Protein AF-0000000066300440 (afdb_homodimer)

Organism: Azorhizobium caulinodans (strain ATCC 43989 / DSM 5975 / JCM 20966 / LMG 6465 / NBRC 14845 / NCIMB 13405 / ORS 571) (NCBI:txid438753)

InterPro domains:
  IPR007774 Putative nitrogen fixation protein [PF05082] (2-64)
  IPR007774 Putative nitrogen fixation protein [PIRSF037676] (1-65)
  IPR029012 Helix hairpin bin domain superfamily [G3DSA:1.10.287.660] (1-67)

Secondary structure (DSSP, 8-state):
--HHHHHHHHHHHHHHHHHHHHHHHHHHHHHTTTTGGGHHHHHHHHHHHHHHHHHHHHHHHHHHHHHH-/--HHHHHHHHHHHHHHHHHHHHHHHHHHHHHTTTTGGGHHHHHHHHHHHHHHHHHHHHHHHHHHHHHH-

Foldseek 3Di:
DDPLVVLVVVLVVLVVQLVVLVVVQVVVVVPPPPPVVCNVVSVVSNVVSVVVSVVSVVVSVVVVVVVVD/DDPLVVLVVVLVVLVVQLVVLVVVQVVVVVPPPPPVVCNVVSVVSNVVSVVVSVVSVVVSVVVVVVVVD

Radius of gyration: 21.44 Å; Cα contacts (8 Å, |Δi|>4): 100; chains: 2; bounding box: 25×72×39 Å

pLDDT: mean 96.03, std 5.44, range [70.19, 98.88]

Solvent-accessible surface area (backbone atoms only — not comparable to full-atom values): 7242 Å² total; per-residue (Å²): 128,54,74,63,57,51,48,53,54,49,45,53,53,34,50,53,51,30,51,52,31,38,50,53,42,30,53,48,33,70,45,54,73,58,69,49,87,47,38,60,59,47,32,48,53,32,38,51,35,47,50,52,37,50,50,47,53,51,50,51,53,53,51,55,55,54,71,72,95,128,53,76,63,58,52,48,53,54,49,44,52,52,33,51,55,50,30,52,52,31,39,51,51,41,30,52,48,34,71,45,54,74,57,69,49,84,47,38,59,61,47,34,50,52,31,39,50,34,47,51,52,36,51,52,47,52,52,51,51,53,54,51,53,54,54,68,70,96

Nearest PDB structures (foldseek):
  2js5-assembly1_B  TM=9.464E-01  e=2.949E-04  Methylococcus capsulatus
  2js5-assembly1_A  TM=9.037E-01  e=2.121E-04  Methylococcus capsulatus
  3csx-assembly2_B  TM=9.768E-01  e=1.434E-03  unclassified
  2fic-assembly3_B  TM=9.271E-01  e=8.033E-01  Homo sapiens
  4bne-assembly1_B  TM=8.625E-01  e=1.553E+00  Gallus gallus

Sequence (138 aa):
MSDIETLKAEIKKLSAKSVNAKMNLHDLSEDLPTNWQSILEVAQETYNTFKTLEDARKKLKELEAGAAAMSDIETLKAEIKKLSAKSVNAKMNLHDLSEDLPTNWQSILEVAQETYNTFKTLEDARKKLKELEAGAAA

Structure (mmCIF, N/CA/C/O backbone):
data_AF-0000000066300440-model_v1
#
loop_
_entity.id
_entity.type
_entity.pdbx_description
1 polymer 'UPF0437 protein AZC_3451'
#
loop_
_atom_site.group_PDB
_atom_site.id
_atom_site.type_symbol
_atom_site.label_atom_id
_atom_site.label_alt_id
_atom_site.label_comp_id
_atom_site.label_asym_id
_atom_site.label_entity_id
_atom_site.label_seq_id
_atom_site.pdbx_PDB_ins_code
_atom_site.Cartn_x
_atom_site.Cartn_y
_atom_site.Cartn_z
_atom_site.occupancy
_atom_site.B_iso_or_equiv
_atom_site.auth_seq_id
_atom_site.auth_comp_id
_atom_site.auth_asym_id
_atom_site.auth_atom_id
_atom_site.pdbx_PDB_model_num
ATOM 1 N N . MET A 1 1 ? 14.766 -30.953 -17.516 1 70.75 1 MET A N 1
ATOM 2 C CA . MET A 1 1 ? 13.586 -30.375 -16.875 1 70.75 1 MET A CA 1
ATOM 3 C C . MET A 1 1 ? 12.602 -29.844 -17.906 1 70.75 1 MET A C 1
ATOM 5 O O . MET A 1 1 ? 12.992 -29.219 -18.875 1 70.75 1 MET A O 1
ATOM 9 N N . SER A 1 2 ? 11.367 -30.312 -17.906 1 87.56 2 SER A N 1
ATOM 10 C CA . SER A 1 2 ? 10.359 -29.859 -18.859 1 87.56 2 SER A CA 1
ATOM 11 C C . SER A 1 2 ? 10 -28.391 -18.609 1 87.56 2 SER A C 1
ATOM 13 O O . SER A 1 2 ? 10.367 -27.812 -17.594 1 87.56 2 SER A O 1
ATOM 15 N N . ASP A 1 3 ? 9.5 -27.719 -19.625 1 90.25 3 ASP A N 1
ATOM 16 C CA . ASP A 1 3 ? 9.039 -26.344 -19.5 1 90.25 3 ASP A CA 1
ATOM 17 C C . ASP A 1 3 ? 8.078 -26.203 -18.312 1 90.25 3 ASP A C 1
ATOM 19 O O . ASP A 1 3 ? 8.102 -25.203 -17.609 1 90.25 3 ASP A O 1
ATOM 23 N N . ILE A 1 4 ? 7.406 -27.234 -18.078 1 94.06 4 ILE A N 1
ATOM 24 C CA . ILE A 1 4 ? 6.414 -27.234 -17.016 1 94.06 4 ILE A CA 1
ATOM 25 C C . ILE A 1 4 ? 7.113 -27.281 -15.656 1 94.06 4 ILE A C 1
ATOM 27 O O . ILE A 1 4 ? 6.762 -26.531 -14.742 1 94.06 4 ILE A O 1
ATOM 31 N N . GLU A 1 5 ? 8.117 -28.172 -15.57 1 94.75 5 GLU A N 1
ATOM 32 C CA . GLU A 1 5 ? 8.859 -28.281 -14.32 1 94.75 5 GLU A CA 1
ATOM 33 C C . GLU A 1 5 ? 9.594 -26.984 -13.992 1 94.75 5 GLU A C 1
ATOM 35 O O . GLU A 1 5 ? 9.633 -26.562 -12.828 1 94.75 5 GLU A O 1
ATOM 40 N N . THR A 1 6 ? 10.109 -26.375 -15.031 1 95.88 6 THR A N 1
ATOM 41 C CA . THR A 1 6 ? 10.805 -25.109 -14.867 1 95.88 6 THR A CA 1
ATOM 42 C C . THR A 1 6 ? 9.836 -24.016 -14.406 1 95.88 6 THR A C 1
ATOM 44 O O . THR A 1 6 ? 10.156 -23.25 -13.5 1 95.88 6 THR A O 1
ATOM 47 N N . LEU A 1 7 ? 8.703 -23.969 -14.977 1 97.31 7 LEU A N 1
ATOM 48 C CA . LEU A 1 7 ? 7.707 -22.969 -14.648 1 97.31 7 LEU A CA 1
ATOM 49 C C . LEU A 1 7 ? 7.176 -23.172 -13.234 1 97.31 7 LEU A C 1
ATOM 51 O O . LEU A 1 7 ? 6.934 -22.203 -12.508 1 97.31 7 LEU A O 1
ATOM 55 N N . LYS A 1 8 ? 7.027 -24.375 -12.797 1 97.12 8 LYS A N 1
ATOM 56 C CA . LYS A 1 8 ? 6.574 -24.672 -11.445 1 97.12 8 LYS A CA 1
ATOM 57 C C . LYS A 1 8 ? 7.594 -24.203 -10.406 1 97.12 8 LYS A C 1
ATOM 59 O O . LYS A 1 8 ? 7.219 -23.672 -9.359 1 97.12 8 LYS A O 1
ATOM 64 N N . ALA A 1 9 ? 8.82 -24.391 -10.773 1 97.38 9 ALA A N 1
ATOM 65 C CA . ALA A 1 9 ? 9.883 -23.922 -9.891 1 97.38 9 ALA A CA 1
ATOM 66 C C . ALA A 1 9 ? 9.875 -22.391 -9.805 1 97.38 9 ALA A C 1
ATOM 68 O O . ALA A 1 9 ? 10.078 -21.828 -8.734 1 97.38 9 ALA A O 1
ATOM 69 N N . GLU A 1 10 ? 9.648 -21.75 -10.906 1 97.81 10 GLU A N 1
ATOM 70 C CA . GLU A 1 10 ? 9.57 -20.281 -10.945 1 97.81 10 GLU A CA 1
ATOM 71 C C . GLU A 1 10 ? 8.391 -19.781 -10.117 1 97.81 10 GLU A C 1
ATOM 73 O O . GLU A 1 10 ? 8.516 -18.781 -9.391 1 97.81 10 GLU A O 1
ATOM 78 N N . ILE A 1 11 ? 7.32 -20.422 -10.195 1 98.44 11 ILE A N 1
ATOM 79 C CA . ILE A 1 11 ? 6.117 -20.016 -9.477 1 98.44 11 ILE A CA 1
ATOM 80 C C . ILE A 1 11 ? 6.359 -20.125 -7.969 1 98.44 11 ILE A C 1
ATOM 82 O O . ILE A 1 11 ? 5.898 -19.281 -7.203 1 98.44 11 ILE A O 1
ATOM 86 N N . LYS A 1 12 ? 7.055 -21.141 -7.617 1 98.19 12 LYS A N 1
ATOM 87 C CA . LYS A 1 12 ? 7.391 -21.281 -6.203 1 98.19 12 LYS A CA 1
ATOM 88 C C . LYS A 1 12 ? 8.211 -20.094 -5.715 1 98.19 12 LYS A C 1
ATOM 90 O O . LYS A 1 12 ? 7.938 -19.547 -4.645 1 98.19 12 LYS A O 1
ATOM 95 N N . LYS A 1 13 ? 9.141 -19.734 -6.52 1 98.25 13 LYS A N 1
ATOM 96 C CA . LYS A 1 13 ? 9.984 -18.594 -6.184 1 98.25 13 LYS A CA 1
ATOM 97 C C . LYS A 1 13 ? 9.164 -17.297 -6.148 1 98.25 13 LYS A C 1
ATOM 99 O O . LYS A 1 13 ? 9.328 -16.484 -5.242 1 98.25 13 LYS A O 1
ATOM 104 N N . LEU A 1 14 ? 8.359 -17.125 -7.113 1 98.44 14 LEU A N 1
ATOM 105 C CA . LEU A 1 14 ? 7.52 -15.938 -7.203 1 98.44 14 LEU A CA 1
ATOM 106 C C . LEU A 1 14 ? 6.539 -15.875 -6.039 1 98.44 14 LEU A C 1
ATOM 108 O O . LEU A 1 14 ? 6.238 -14.789 -5.531 1 98.44 14 LEU A O 1
ATOM 112 N N . SER A 1 15 ? 6.043 -17.047 -5.629 1 98.12 15 SER A N 1
ATOM 113 C CA . SER A 1 15 ? 5.133 -17.094 -4.488 1 98.12 15 SER A CA 1
ATOM 114 C C . SER A 1 15 ? 5.816 -16.625 -3.213 1 98.12 15 SER A C 1
ATOM 116 O O . SER A 1 15 ? 5.25 -15.82 -2.461 1 98.12 15 SER A O 1
ATOM 118 N N . ALA A 1 16 ? 7.016 -17.062 -3.002 1 98.19 16 ALA A N 1
ATOM 119 C CA . ALA A 1 16 ? 7.773 -16.609 -1.84 1 98.19 16 ALA A CA 1
ATOM 120 C C . ALA A 1 16 ? 8.023 -15.109 -1.899 1 98.19 16 ALA A C 1
ATOM 122 O O . ALA A 1 16 ? 7.871 -14.406 -0.895 1 98.19 16 ALA A O 1
ATOM 123 N N . LYS A 1 17 ? 8.383 -14.633 -3.047 1 98.44 17 LYS A N 1
ATOM 124 C CA . LYS A 1 17 ? 8.625 -13.211 -3.242 1 98.44 17 LYS A CA 1
ATOM 125 C C . LYS A 1 17 ? 7.359 -12.398 -2.977 1 98.44 17 LYS A C 1
ATOM 127 O O . LYS A 1 17 ? 7.426 -11.305 -2.4 1 98.44 17 LYS A O 1
ATOM 132 N N . SER A 1 18 ? 6.277 -12.922 -3.377 1 98.44 18 SER A N 1
ATOM 133 C CA . SER A 1 18 ? 5.016 -12.211 -3.191 1 98.44 18 SER A CA 1
ATOM 134 C C . SER A 1 18 ? 4.652 -12.109 -1.715 1 98.44 18 SER A C 1
ATOM 136 O O . SER A 1 18 ? 4.133 -11.086 -1.27 1 98.44 18 SER A O 1
ATOM 138 N N . VAL A 1 19 ? 4.973 -13.125 -0.992 1 97.69 19 VAL A N 1
ATOM 139 C CA . VAL A 1 19 ? 4.719 -13.109 0.445 1 97.69 19 VAL A CA 1
ATOM 140 C C . VAL A 1 19 ? 5.57 -12.031 1.107 1 97.69 19 VAL A C 1
ATOM 142 O O . VAL A 1 19 ? 5.074 -11.258 1.935 1 97.69 19 VAL A O 1
ATOM 145 N N . ASN A 1 20 ? 6.785 -12 0.713 1 98.38 20 ASN A N 1
ATOM 146 C CA . ASN A 1 20 ? 7.668 -10.969 1.252 1 98.38 20 ASN A CA 1
ATOM 147 C C . ASN A 1 20 ? 7.18 -9.57 0.902 1 98.38 20 ASN A C 1
ATOM 149 O O . ASN A 1 20 ? 7.211 -8.672 1.742 1 98.38 20 ASN A O 1
ATOM 153 N N . ALA A 1 21 ? 6.773 -9.406 -0.335 1 98.38 21 ALA A N 1
ATOM 154 C CA . ALA A 1 21 ? 6.242 -8.117 -0.773 1 98.38 21 ALA A CA 1
ATOM 155 C C . ALA A 1 21 ? 5.004 -7.73 0.029 1 98.38 21 ALA A C 1
ATOM 157 O O . ALA A 1 21 ? 4.84 -6.566 0.407 1 98.38 21 ALA A O 1
ATOM 158 N N . LYS A 1 22 ? 4.207 -8.711 0.297 1 98.44 22 LYS A N 1
ATOM 159 C CA . LYS A 1 22 ? 3.027 -8.508 1.131 1 98.44 22 LYS A CA 1
ATOM 160 C C . LYS A 1 22 ? 3.416 -8.016 2.521 1 98.44 22 LYS A C 1
ATOM 162 O O . LYS A 1 22 ? 2.84 -7.051 3.027 1 98.44 22 LYS A O 1
ATOM 167 N N . MET A 1 23 ? 4.367 -8.664 3.094 1 98.19 23 MET A N 1
ATOM 168 C CA . MET A 1 23 ? 4.809 -8.305 4.438 1 98.19 23 MET A CA 1
ATOM 169 C C . MET A 1 23 ? 5.363 -6.887 4.465 1 98.19 23 MET A C 1
ATOM 171 O O . MET A 1 23 ? 5.121 -6.137 5.414 1 98.19 23 MET A O 1
ATOM 175 N N . ASN A 1 24 ? 6.086 -6.543 3.434 1 98.44 24 ASN A N 1
ATOM 176 C CA . ASN A 1 24 ? 6.652 -5.203 3.344 1 98.44 24 ASN A CA 1
ATOM 177 C C . ASN A 1 24 ? 5.562 -4.141 3.252 1 98.44 24 ASN A C 1
ATOM 179 O O . ASN A 1 24 ? 5.648 -3.096 3.902 1 98.44 24 ASN A O 1
ATOM 183 N N . LEU A 1 25 ? 4.617 -4.418 2.473 1 98.69 25 LEU A N 1
ATOM 184 C CA . LEU A 1 25 ? 3.516 -3.473 2.336 1 98.69 25 LEU A CA 1
ATOM 185 C C . LEU A 1 25 ? 2.723 -3.369 3.635 1 98.69 25 LEU A C 1
ATOM 187 O O . LEU A 1 25 ? 2.344 -2.271 4.051 1 98.69 25 LEU A O 1
ATOM 191 N N . HIS A 1 26 ? 2.49 -4.5 4.164 1 98.38 26 HIS A N 1
ATOM 192 C CA . HIS A 1 26 ? 1.803 -4.555 5.449 1 98.38 26 HIS A CA 1
ATOM 193 C C . HIS A 1 26 ? 2.551 -3.75 6.508 1 98.38 26 HIS A C 1
ATOM 195 O O . HIS A 1 26 ? 1.966 -2.887 7.168 1 98.38 26 HIS A O 1
ATOM 201 N N . ASP A 1 27 ? 3.816 -4.008 6.652 1 98.06 27 ASP A N 1
ATOM 202 C CA . ASP A 1 27 ? 4.641 -3.299 7.633 1 98.06 27 ASP A CA 1
ATOM 203 C C . ASP A 1 27 ? 4.617 -1.794 7.383 1 98.06 27 ASP A C 1
ATOM 205 O O . ASP A 1 27 ? 4.5 -1.004 8.32 1 98.06 27 ASP A O 1
ATOM 209 N N . LEU A 1 28 ? 4.809 -1.428 6.188 1 98.38 28 LEU A N 1
ATOM 210 C CA . LEU A 1 28 ? 4.785 -0.011 5.84 1 98.38 28 LEU A CA 1
ATOM 211 C C . LEU A 1 28 ? 3.461 0.626 6.25 1 98.38 28 LEU A C 1
ATOM 213 O O . LEU A 1 28 ? 3.445 1.714 6.832 1 98.38 28 LEU A O 1
ATOM 217 N N . SER A 1 29 ? 2.379 -0.059 5.957 1 98.12 29 SER A N 1
ATOM 218 C CA . SER A 1 29 ? 1.066 0.507 6.25 1 98.12 29 SER A CA 1
ATOM 219 C C . SER A 1 29 ? 0.877 0.719 7.746 1 98.12 29 SER A C 1
ATOM 221 O O . SER A 1 29 ? 0.204 1.663 8.164 1 98.12 29 SER A O 1
ATOM 223 N N . GLU A 1 30 ? 1.453 -0.112 8.617 1 96.81 30 GLU A N 1
ATOM 224 C CA . GLU A 1 30 ? 1.373 0.007 10.07 1 96.81 30 GLU A CA 1
ATOM 225 C C . GLU A 1 30 ? 2.191 1.193 10.57 1 96.81 30 GLU A C 1
ATOM 227 O O . GLU A 1 30 ? 1.857 1.796 11.594 1 96.81 30 GLU A O 1
ATOM 232 N N . ASP A 1 31 ? 3.176 1.519 9.82 1 96.44 31 ASP A N 1
ATOM 233 C CA . ASP A 1 31 ? 4.148 2.514 10.258 1 96.44 31 ASP A CA 1
ATOM 234 C C . ASP A 1 31 ? 3.732 3.918 9.828 1 96.44 31 ASP A C 1
ATOM 236 O O . ASP A 1 31 ? 4.32 4.91 10.266 1 96.44 31 ASP A O 1
ATOM 240 N N . LEU A 1 32 ? 2.768 3.992 9.023 1 97.31 32 LEU A N 1
ATOM 241 C CA . LEU A 1 32 ? 2.336 5.324 8.617 1 97.31 32 LEU A CA 1
ATOM 242 C C . LEU A 1 32 ? 1.907 6.152 9.82 1 97.31 32 LEU A C 1
ATOM 244 O O . LEU A 1 32 ? 1.346 5.617 10.781 1 97.31 32 LEU A O 1
ATOM 248 N N . PRO A 1 33 ? 2.434 7.449 9.672 1 97 33 PRO A N 1
ATOM 249 C CA . PRO A 1 33 ? 2.877 8.25 8.531 1 97 33 PRO A CA 1
ATOM 250 C C . PRO A 1 33 ? 4.379 8.148 8.289 1 97 33 PRO A C 1
ATOM 252 O O . PRO A 1 33 ? 4.891 8.703 7.309 1 97 33 PRO A O 1
ATOM 255 N N . THR A 1 34 ? 5.012 7.473 9.188 1 96.38 34 THR A N 1
ATOM 256 C CA . THR A 1 34 ? 6.441 7.297 8.953 1 96.38 34 THR A CA 1
ATOM 257 C C . THR A 1 34 ? 6.691 6.645 7.602 1 96.38 34 THR A C 1
ATOM 259 O O . THR A 1 34 ? 5.996 5.703 7.219 1 96.38 34 THR A O 1
ATOM 262 N N . ASN A 1 35 ? 7.598 7.234 6.738 1 96.38 35 ASN A N 1
ATOM 263 C CA . ASN A 1 35 ? 8.047 6.699 5.457 1 96.38 35 ASN A CA 1
ATOM 264 C C . ASN A 1 35 ? 6.938 6.734 4.41 1 96.38 35 ASN A C 1
ATOM 266 O O . ASN A 1 35 ? 6.883 5.879 3.527 1 96.38 35 ASN A O 1
ATOM 270 N N . TRP A 1 36 ? 6.047 7.668 4.52 1 98.06 36 TRP A N 1
ATOM 271 C CA . TRP A 1 36 ? 4.945 7.75 3.564 1 98.06 36 TRP A CA 1
ATOM 272 C C . TRP A 1 36 ? 5.469 7.941 2.145 1 98.06 36 TRP A C 1
ATOM 274 O O . TRP A 1 36 ? 4.824 7.523 1.179 1 98.06 36 TRP A O 1
ATOM 284 N N . GLN A 1 37 ? 6.582 8.469 1.99 1 98.25 37 GLN A N 1
ATOM 285 C CA . GLN A 1 37 ? 7.156 8.75 0.678 1 98.25 37 GLN A CA 1
ATOM 286 C C . GLN A 1 37 ? 7.527 7.457 -0.045 1 98.25 37 GLN A C 1
ATOM 288 O O . GLN A 1 37 ? 7.719 7.453 -1.263 1 98.25 37 GLN A O 1
ATOM 293 N N . SER A 1 38 ? 7.605 6.367 0.733 1 98.44 38 SER A N 1
ATOM 294 C CA . SER A 1 38 ? 8.008 5.09 0.154 1 98.44 38 SER A CA 1
ATOM 295 C C . SER A 1 38 ? 6.793 4.289 -0.314 1 98.44 38 SER A C 1
ATOM 297 O O . SER A 1 38 ? 6.941 3.205 -0.884 1 98.44 38 SER A O 1
ATOM 299 N N . ILE A 1 39 ? 5.602 4.805 -0.125 1 98.81 39 ILE A N 1
ATOM 300 C CA . ILE A 1 39 ? 4.367 4.07 -0.371 1 98.81 39 ILE A CA 1
ATOM 301 C C . ILE A 1 39 ? 4.34 3.572 -1.814 1 98.81 39 ILE A C 1
ATOM 303 O O . ILE A 1 39 ? 4.145 2.381 -2.062 1 98.81 39 ILE A O 1
ATOM 307 N N . LEU A 1 40 ? 4.621 4.461 -2.756 1 98.75 40 LEU A N 1
ATOM 308 C CA . LEU A 1 40 ? 4.457 4.113 -4.164 1 98.75 40 LEU A CA 1
ATOM 309 C C . LEU A 1 40 ? 5.504 3.09 -4.594 1 98.75 40 LEU A C 1
ATOM 311 O O . LEU A 1 40 ? 5.199 2.172 -5.359 1 98.75 40 LEU A O 1
ATOM 315 N N . GLU A 1 41 ? 6.637 3.215 -4.062 1 98.75 41 GLU A N 1
ATOM 316 C CA . GLU A 1 41 ? 7.703 2.275 -4.398 1 98.75 41 GLU A CA 1
ATOM 317 C C . GLU A 1 41 ? 7.379 0.871 -3.896 1 98.75 41 GLU A C 1
ATOM 319 O O . GLU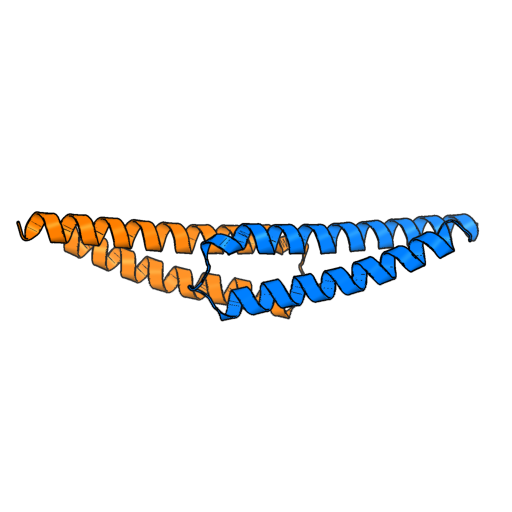 A 1 41 ? 7.434 -0.094 -4.664 1 98.75 41 GLU A O 1
ATOM 324 N N . VAL A 1 42 ? 6.973 0.748 -2.625 1 98.75 42 VAL A N 1
ATOM 325 C CA . VAL A 1 42 ? 6.672 -0.545 -2.018 1 98.75 42 VAL A CA 1
ATOM 326 C C . VAL A 1 42 ? 5.43 -1.146 -2.67 1 98.75 42 VAL A C 1
ATOM 328 O O . VAL A 1 42 ? 5.387 -2.346 -2.949 1 98.75 42 VAL A O 1
ATOM 331 N N . ALA A 1 43 ? 4.488 -0.322 -2.967 1 98.88 43 ALA A N 1
ATOM 332 C CA . ALA A 1 43 ? 3.25 -0.775 -3.596 1 98.88 43 ALA A CA 1
ATOM 333 C C . ALA A 1 43 ? 3.508 -1.277 -5.012 1 98.88 43 ALA A C 1
ATOM 335 O O . ALA A 1 43 ? 2.961 -2.305 -5.422 1 98.88 43 ALA A O 1
ATOM 336 N N . GLN A 1 44 ? 4.281 -0.556 -5.762 1 98.75 44 GLN A N 1
ATOM 337 C CA . GLN A 1 44 ? 4.602 -0.972 -7.121 1 98.75 44 GLN A CA 1
ATOM 338 C C . GLN A 1 44 ? 5.316 -2.32 -7.129 1 98.75 44 GLN A C 1
ATOM 340 O O . GLN A 1 44 ? 5.012 -3.186 -7.953 1 98.75 44 GLN A O 1
ATOM 345 N N . GLU A 1 45 ? 6.293 -2.436 -6.223 1 98.69 45 GLU A N 1
ATOM 346 C CA . GLU A 1 45 ? 6.98 -3.719 -6.109 1 98.69 45 GLU A CA 1
ATOM 347 C C . GLU A 1 45 ? 6.004 -4.844 -5.781 1 98.69 45 GLU A C 1
ATOM 349 O O . GLU A 1 45 ? 6.062 -5.918 -6.383 1 98.69 45 GLU A O 1
ATOM 354 N N . THR A 1 46 ? 5.098 -4.578 -4.875 1 98.88 46 THR A N 1
ATOM 355 C CA . THR A 1 46 ? 4.109 -5.574 -4.473 1 98.88 46 THR A CA 1
ATOM 356 C C . THR A 1 46 ? 3.186 -5.922 -5.637 1 98.88 46 THR A C 1
ATOM 358 O O . THR A 1 46 ? 2.979 -7.098 -5.945 1 98.88 46 THR A O 1
ATOM 361 N N . TYR A 1 47 ? 2.74 -4.938 -6.34 1 98.88 47 TYR A N 1
ATOM 362 C CA . TYR A 1 47 ? 1.88 -5.137 -7.5 1 98.88 47 TYR A CA 1
ATOM 363 C C . TYR A 1 47 ? 2.576 -5.988 -8.555 1 98.88 47 TYR A C 1
ATOM 365 O O . TYR A 1 47 ? 2.012 -6.973 -9.039 1 98.88 47 TYR A O 1
ATOM 373 N N . ASN A 1 48 ? 3.781 -5.613 -8.875 1 98.75 48 ASN A N 1
ATOM 374 C CA . ASN A 1 48 ? 4.535 -6.328 -9.898 1 98.75 48 ASN A CA 1
ATOM 375 C C . ASN A 1 48 ? 4.719 -7.801 -9.539 1 98.75 48 ASN A C 1
ATOM 377 O O . ASN A 1 48 ? 4.617 -8.672 -10.398 1 98.75 48 ASN A O 1
ATOM 381 N N . THR A 1 49 ? 5 -7.992 -8.25 1 98.44 49 THR A N 1
ATOM 382 C CA . THR A 1 49 ? 5.258 -9.359 -7.801 1 98.44 49 THR A CA 1
ATOM 383 C C . THR A 1 49 ? 3.998 -10.211 -7.926 1 98.44 49 THR A C 1
ATOM 385 O O . THR A 1 49 ? 4.055 -11.336 -8.43 1 98.44 49 THR A O 1
ATOM 388 N N . PHE A 1 50 ? 2.893 -9.672 -7.594 1 98.75 50 PHE A N 1
ATOM 389 C CA . PHE A 1 50 ? 1.647 -10.422 -7.68 1 98.75 50 PHE A CA 1
ATOM 390 C C . PHE A 1 50 ? 1.217 -10.594 -9.133 1 98.75 50 PHE A C 1
ATOM 392 O O . PHE A 1 50 ? 0.712 -11.648 -9.516 1 98.75 50 PHE A O 1
ATOM 399 N N . LYS A 1 51 ? 1.447 -9.586 -9.938 1 98.69 51 LYS A N 1
ATOM 400 C CA . LYS A 1 51 ? 1.115 -9.688 -11.352 1 98.69 51 LYS A CA 1
ATOM 401 C C . LYS A 1 51 ? 1.947 -10.766 -12.039 1 98.69 51 LYS A C 1
ATOM 403 O O . LYS A 1 51 ? 1.414 -11.594 -12.781 1 98.69 51 LYS A O 1
ATOM 408 N N . THR A 1 52 ? 3.215 -10.734 -11.773 1 98.62 52 THR A N 1
ATOM 409 C CA . THR A 1 52 ? 4.105 -11.719 -12.375 1 98.62 52 THR A CA 1
ATOM 410 C C . THR A 1 52 ? 3.727 -13.133 -11.93 1 98.62 52 THR A C 1
ATOM 412 O O . THR A 1 52 ? 3.738 -14.062 -12.742 1 98.62 52 THR A O 1
ATOM 415 N N . LEU A 1 53 ? 3.396 -13.273 -10.609 1 98.5 53 LEU A N 1
ATOM 416 C CA . LEU A 1 53 ? 2.963 -14.57 -10.086 1 98.5 53 LEU A CA 1
ATOM 417 C C . LEU A 1 53 ? 1.693 -15.039 -10.781 1 98.5 53 LEU A C 1
ATOM 419 O O . LEU A 1 53 ? 1.615 -16.188 -11.227 1 98.5 53 LEU A O 1
ATOM 423 N N . GLU A 1 54 ? 0.751 -14.18 -10.898 1 97.81 54 GLU A N 1
ATOM 424 C CA . GLU A 1 54 ? -0.508 -14.531 -11.555 1 97.81 54 GLU A CA 1
ATOM 425 C C . GLU A 1 54 ? -0.288 -14.906 -13.016 1 97.81 54 GLU A C 1
ATOM 427 O O . GLU A 1 54 ? -0.869 -15.875 -13.508 1 97.81 54 GLU A O 1
ATOM 432 N N . ASP A 1 55 ? 0.539 -14.133 -13.711 1 98.31 55 ASP A N 1
ATOM 433 C CA . ASP A 1 55 ? 0.847 -14.414 -15.109 1 98.31 55 ASP A CA 1
ATOM 434 C C . ASP A 1 55 ? 1.497 -15.781 -15.258 1 98.31 55 ASP A C 1
ATOM 436 O O . ASP A 1 55 ? 1.184 -16.531 -16.203 1 98.31 55 ASP A O 1
ATOM 440 N N . ALA A 1 56 ? 2.375 -16.062 -14.359 1 98.31 56 ALA A N 1
ATOM 441 C CA . ALA A 1 56 ? 3.053 -17.344 -14.398 1 98.31 56 ALA A CA 1
ATOM 442 C C . ALA A 1 56 ? 2.072 -18.484 -14.148 1 98.31 56 ALA A C 1
ATOM 444 O O . ALA A 1 56 ? 2.148 -19.531 -14.797 1 98.31 56 ALA A O 1
ATOM 445 N N . ARG A 1 57 ? 1.157 -18.297 -13.227 1 98 57 ARG A N 1
ATOM 446 C CA . ARG A 1 57 ? 0.149 -19.312 -12.93 1 98 57 ARG A CA 1
ATOM 447 C C . ARG A 1 57 ? -0.756 -19.547 -14.141 1 98 57 ARG A C 1
ATOM 449 O O . ARG A 1 57 ? -1.109 -20.703 -14.438 1 98 57 ARG A O 1
ATOM 456 N N . LYS A 1 58 ? -1.101 -18.5 -14.82 1 97.62 58 LYS A N 1
ATOM 457 C CA . LYS A 1 58 ? -1.914 -18.625 -16.031 1 97.62 58 LYS A CA 1
ATOM 458 C C . LYS A 1 58 ? -1.17 -19.391 -17.109 1 97.62 58 LYS A C 1
ATOM 460 O O . LYS A 1 58 ? -1.748 -20.25 -17.781 1 97.62 58 LYS A O 1
ATOM 465 N N . LYS A 1 59 ? 0.045 -19.031 -17.25 1 97.56 59 LYS A N 1
ATOM 466 C CA . LYS A 1 59 ? 0.872 -19.703 -18.25 1 97.56 59 LYS A CA 1
ATOM 467 C C . LYS A 1 59 ? 0.987 -21.203 -17.953 1 97.56 59 LYS A C 1
ATOM 469 O O . LYS A 1 59 ? 0.917 -22.031 -18.859 1 97.56 59 LYS A O 1
ATOM 474 N N . LEU A 1 60 ? 1.211 -21.609 -16.703 1 97.19 60 LEU A N 1
ATOM 475 C CA . LEU A 1 60 ? 1.307 -23 -16.297 1 97.19 60 LEU A CA 1
ATOM 476 C C . LEU A 1 60 ? 0.022 -23.766 -16.625 1 97.19 60 LEU A C 1
ATOM 478 O O . LEU A 1 60 ? 0.069 -24.875 -17.156 1 97.19 60 LEU A O 1
ATOM 482 N N . LYS A 1 61 ? -1.09 -23.094 -16.328 1 96.38 61 LYS A N 1
ATOM 483 C CA . LYS A 1 61 ? -2.381 -23.703 -16.625 1 96.38 61 LYS A CA 1
ATOM 484 C C . LYS A 1 61 ? -2.533 -23.969 -18.125 1 96.38 61 LYS A C 1
ATOM 486 O O . LYS A 1 61 ? -3.027 -25.016 -18.531 1 96.38 61 LYS A O 1
ATOM 491 N N . GLU A 1 62 ? -2.08 -23.047 -18.906 1 95.5 62 GLU A N 1
ATOM 492 C CA . GLU A 1 62 ? -2.156 -23.172 -20.359 1 95.5 62 GLU A CA 1
ATOM 493 C C . GLU A 1 62 ? -1.261 -24.297 -20.875 1 95.5 62 GLU A C 1
ATOM 495 O O . GLU A 1 62 ? -1.655 -25.062 -21.75 1 95.5 62 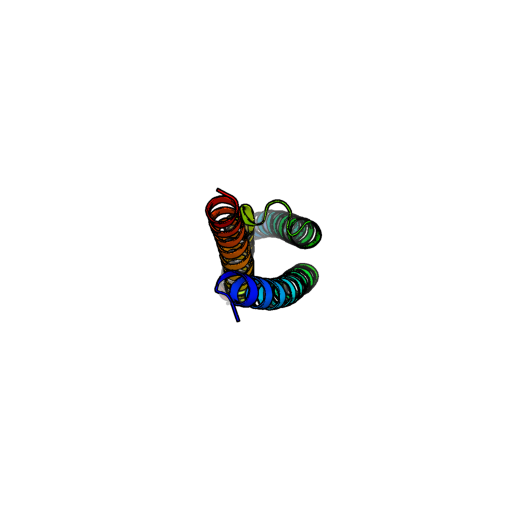GLU A O 1
ATOM 500 N N . LEU A 1 63 ? -0.07 -24.438 -20.344 1 93.62 63 LEU A N 1
ATOM 501 C CA . LEU A 1 63 ? 0.874 -25.484 -20.75 1 93.62 63 LEU A CA 1
ATOM 502 C C . LEU A 1 63 ? 0.369 -26.859 -20.359 1 93.62 63 LEU A C 1
ATOM 504 O O . LEU A 1 63 ? 0.496 -27.812 -21.125 1 93.62 63 LEU A O 1
ATOM 508 N N . GLU A 1 64 ? -0.195 -26.984 -19.172 1 94.06 64 GLU A N 1
ATOM 509 C CA . GLU A 1 64 ? -0.699 -28.266 -18.688 1 94.06 64 GLU A CA 1
ATOM 510 C C . GLU A 1 64 ? -1.926 -28.719 -19.469 1 94.06 64 GLU A C 1
ATOM 512 O O . GLU A 1 64 ? -2.121 -29.906 -19.703 1 94.06 64 GLU A O 1
ATOM 517 N N . ALA A 1 65 ? -2.668 -27.734 -19.875 1 92.31 65 ALA A N 1
ATOM 518 C CA . ALA A 1 65 ? -3.842 -28.031 -20.688 1 92.31 65 ALA A CA 1
ATOM 519 C C . ALA A 1 65 ? -3.436 -28.516 -22.078 1 92.31 65 ALA A C 1
ATOM 521 O O . ALA A 1 65 ? -4.074 -29.406 -22.656 1 92.31 65 ALA A O 1
ATOM 522 N N . GLY A 1 66 ? -2.418 -27.906 -22.547 1 87.06 66 GLY A N 1
ATOM 523 C CA . GLY A 1 66 ? -1.934 -28.328 -23.859 1 87.06 66 GLY A CA 1
ATOM 524 C C . GLY A 1 66 ? -1.226 -29.672 -23.828 1 87.06 66 GLY A C 1
ATOM 525 O O . GLY A 1 66 ? -1.333 -30.453 -24.766 1 87.06 66 GLY A O 1
ATOM 526 N N . ALA A 1 67 ? -0.505 -30.047 -22.766 1 81.12 67 ALA A N 1
ATOM 527 C CA . ALA A 1 67 ? 0.221 -31.297 -22.641 1 81.12 67 ALA A CA 1
ATOM 528 C C . ALA A 1 67 ? -0.74 -32.469 -22.422 1 81.12 67 ALA A C 1
ATOM 530 O O . ALA A 1 67 ? -0.399 -33.625 -22.703 1 81.12 67 ALA A O 1
ATOM 531 N N . ALA A 1 68 ? -1.874 -32.125 -21.922 1 80.94 68 ALA A N 1
ATOM 532 C CA . ALA A 1 68 ? -2.863 -33.188 -21.672 1 80.94 68 ALA A CA 1
ATOM 533 C C . ALA A 1 68 ? -3.703 -33.438 -22.922 1 80.94 68 ALA A C 1
ATOM 535 O O . ALA A 1 68 ? -4.383 -34.469 -23 1 80.94 68 ALA A O 1
ATOM 536 N N . ALA A 1 69 ? -3.648 -32.562 -23.812 1 74.62 69 ALA A N 1
ATOM 537 C CA . ALA A 1 69 ? -4.406 -32.75 -25.047 1 74.62 69 ALA A CA 1
ATOM 538 C C . ALA A 1 69 ? -3.584 -33.531 -26.062 1 74.62 69 ALA A C 1
ATOM 540 O O . ALA A 1 69 ? -2.352 -33.5 -26.047 1 74.62 69 ALA A O 1
ATOM 541 N N . MET B 1 1 ? -12.547 34.594 8.914 1 70.19 1 MET B N 1
ATOM 542 C CA . MET B 1 1 ? -11.555 33.594 9.227 1 70.19 1 MET B CA 1
ATOM 543 C C . MET B 1 1 ? -10.227 33.875 8.531 1 70.19 1 MET B C 1
ATOM 545 O O . MET B 1 1 ? -10.211 34.281 7.371 1 70.19 1 MET B O 1
ATOM 549 N N . SER B 1 2 ? -9.117 34 9.242 1 87.75 2 SER B N 1
ATOM 550 C CA . SER B 1 2 ? -7.812 34.281 8.648 1 87.75 2 SER B CA 1
ATOM 551 C C . SER B 1 2 ? -7.332 33.125 7.781 1 87.75 2 SER B C 1
ATOM 553 O O . SER B 1 2 ? -7.906 32.031 7.812 1 87.75 2 SER B O 1
ATOM 555 N N . ASP B 1 3 ? -6.473 33.406 6.848 1 90.19 3 ASP B N 1
ATOM 556 C CA . ASP B 1 3 ? -5.879 32.344 6.012 1 90.19 3 ASP B CA 1
ATOM 557 C C . ASP B 1 3 ? -5.312 31.219 6.867 1 90.19 3 ASP B C 1
ATOM 559 O O . ASP B 1 3 ? -5.41 30.047 6.496 1 90.19 3 ASP B O 1
ATOM 563 N N . ILE B 1 4 ? -4.887 31.594 7.988 1 94.06 4 ILE B N 1
ATOM 564 C CA . ILE B 1 4 ? -4.277 30.641 8.906 1 94.06 4 ILE B CA 1
ATOM 565 C C . ILE B 1 4 ? -5.355 29.734 9.5 1 94.06 4 ILE B C 1
ATOM 567 O O . ILE B 1 4 ? -5.195 28.516 9.562 1 94.06 4 ILE B O 1
ATOM 571 N N . GLU B 1 5 ? -6.457 30.375 9.922 1 94.69 5 GLU B N 1
ATOM 572 C CA . GLU B 1 5 ? -7.555 29.609 10.508 1 94.69 5 GLU B CA 1
ATOM 573 C C . GLU B 1 5 ? -8.164 28.656 9.484 1 94.69 5 GLU B C 1
ATOM 575 O O . GLU B 1 5 ? -8.5 27.516 9.82 1 94.69 5 GLU B O 1
ATOM 580 N N . THR B 1 6 ? -8.25 29.141 8.273 1 95.88 6 THR B N 1
ATOM 581 C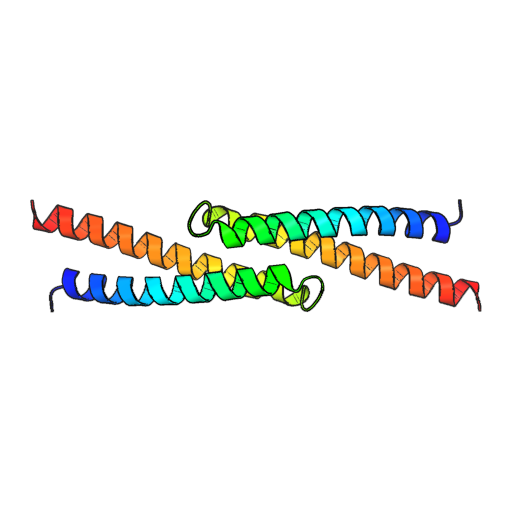 CA . THR B 1 6 ? -8.773 28.328 7.191 1 95.88 6 THR B CA 1
ATOM 582 C C . THR B 1 6 ? -7.852 27.141 6.918 1 95.88 6 THR B C 1
ATOM 584 O O . THR B 1 6 ? -8.312 26.016 6.746 1 95.88 6 THR B O 1
ATOM 587 N N . LEU B 1 7 ? -6.602 27.375 6.887 1 97.25 7 LEU B N 1
ATOM 588 C CA . LEU B 1 7 ? -5.617 26.344 6.605 1 97.25 7 LEU B CA 1
ATOM 589 C C . LEU B 1 7 ? -5.578 25.312 7.734 1 97.25 7 LEU B C 1
ATOM 591 O O . LEU B 1 7 ? -5.434 24.109 7.484 1 97.25 7 LEU B O 1
ATOM 595 N N . LYS B 1 8 ? -5.746 25.719 8.961 1 97.12 8 LYS B N 1
ATOM 596 C CA . LYS B 1 8 ? -5.773 24.812 10.094 1 97.12 8 LYS B CA 1
ATOM 597 C C . LYS B 1 8 ? -6.98 23.875 10.023 1 97.12 8 LYS B C 1
ATOM 599 O O . LYS B 1 8 ? -6.871 22.688 10.336 1 97.12 8 LYS B O 1
ATOM 604 N N . ALA B 1 9 ? -8.055 24.453 9.586 1 97.38 9 ALA B N 1
ATOM 605 C CA . ALA B 1 9 ? -9.25 23.641 9.406 1 97.38 9 ALA B CA 1
ATOM 606 C C . ALA B 1 9 ? -9.055 22.609 8.297 1 97.38 9 ALA B C 1
ATOM 608 O O . ALA B 1 9 ? -9.492 21.469 8.422 1 97.38 9 ALA B O 1
ATOM 609 N N . GLU B 1 10 ? -8.414 23.016 7.23 1 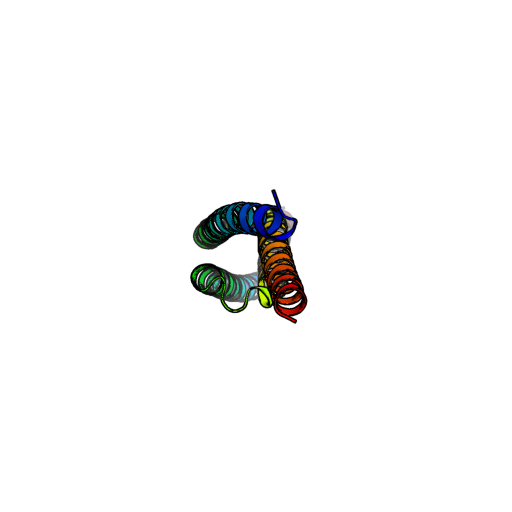97.81 10 GLU B N 1
ATOM 610 C CA . GLU B 1 10 ? -8.117 22.109 6.121 1 97.81 10 GLU B CA 1
ATOM 611 C C . GLU B 1 10 ? -7.188 20.984 6.562 1 97.81 10 GLU B C 1
ATOM 613 O O . GLU B 1 10 ? -7.387 19.828 6.18 1 97.81 10 GLU B O 1
ATOM 618 N N . ILE B 1 11 ? -6.246 21.281 7.332 1 98.44 11 ILE B N 1
ATOM 619 C CA . ILE B 1 11 ? -5.27 20.312 7.805 1 98.44 11 ILE B CA 1
ATOM 620 C C . ILE B 1 11 ? -5.969 19.266 8.672 1 98.44 11 ILE B C 1
ATOM 622 O O . ILE B 1 11 ? -5.648 18.078 8.602 1 98.44 11 ILE B O 1
ATOM 626 N N . LYS B 1 12 ? -6.887 19.75 9.438 1 98.19 12 LYS B N 1
ATOM 627 C CA . LYS B 1 12 ? -7.652 18.812 10.258 1 98.19 12 LYS B CA 1
ATOM 628 C C . LYS B 1 12 ? -8.398 17.797 9.383 1 98.19 12 LYS B C 1
ATOM 630 O O . LYS B 1 12 ? -8.383 16.609 9.656 1 98.19 12 LYS B O 1
ATOM 635 N N . LYS B 1 13 ? -8.984 18.328 8.367 1 98.25 13 LYS B N 1
ATOM 636 C CA . LYS B 1 13 ? -9.703 17.469 7.438 1 98.25 13 LYS B CA 1
ATOM 637 C C . LYS B 1 13 ? -8.758 16.5 6.727 1 98.25 13 LYS B C 1
ATOM 639 O O . LYS B 1 13 ? -9.07 15.32 6.562 1 98.25 13 LYS B O 1
ATOM 644 N N . LEU B 1 14 ? -7.688 17.016 6.281 1 98.44 14 LEU B N 1
ATOM 645 C CA . LEU B 1 14 ? -6.695 16.219 5.574 1 98.44 14 LEU B CA 1
ATOM 646 C C . LEU B 1 14 ? -6.117 15.141 6.492 1 98.44 14 LEU B C 1
ATOM 648 O O . LEU B 1 14 ? -5.836 14.023 6.043 1 98.44 14 LEU B O 1
ATOM 652 N N . SER B 1 15 ? -5.938 15.492 7.77 1 98.06 15 SER B N 1
ATOM 653 C CA . SER B 1 15 ? -5.438 14.523 8.734 1 98.06 15 SER B CA 1
ATOM 654 C C . SER B 1 15 ?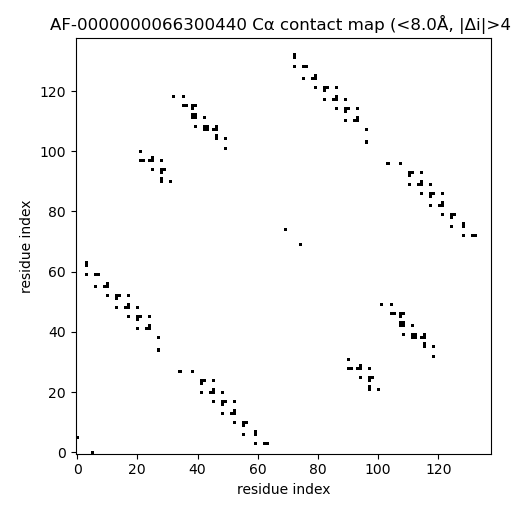 -6.398 13.352 8.898 1 98.06 15 SER B C 1
ATOM 656 O O . SER B 1 15 ? -5.977 12.195 8.898 1 98.06 15 SER B O 1
ATOM 658 N N . ALA B 1 16 ? -7.66 13.648 8.992 1 98.19 16 ALA B N 1
ATOM 659 C CA . ALA B 1 16 ? -8.664 12.594 9.086 1 98.19 16 ALA B CA 1
ATOM 660 C C . ALA B 1 16 ? -8.664 11.727 7.832 1 98.19 16 ALA B C 1
ATOM 662 O O . ALA B 1 16 ? -8.719 10.492 7.922 1 98.19 16 ALA B O 1
ATOM 663 N N . LYS B 1 17 ? -8.586 12.344 6.699 1 98.44 17 LYS B N 1
ATOM 664 C CA . LYS B 1 17 ? -8.547 11.633 5.43 1 98.44 17 LYS B CA 1
ATOM 665 C C . LYS B 1 17 ? -7.32 10.727 5.344 1 98.44 17 LYS B C 1
ATOM 667 O O . LYS B 1 17 ? -7.402 9.609 4.824 1 98.44 17 LYS B O 1
ATOM 672 N N . SER B 1 18 ? -6.254 11.203 5.848 1 98.44 18 SER B N 1
ATOM 673 C CA . SER B 1 18 ? -5.02 10.422 5.797 1 98.44 18 SER B CA 1
ATOM 674 C C . SER B 1 18 ? -5.113 9.18 6.672 1 98.44 18 SER B C 1
ATOM 676 O O . SER B 1 18 ? -4.609 8.117 6.309 1 98.44 18 SER B O 1
ATOM 678 N N . VAL B 1 19 ? -5.781 9.328 7.773 1 97.69 19 VAL B N 1
ATOM 679 C CA . VAL B 1 19 ? -5.977 8.18 8.656 1 97.69 19 VAL B CA 1
ATOM 680 C C . VAL B 1 19 ? -6.828 7.125 7.961 1 97.69 19 VAL B C 1
ATOM 682 O O . VAL B 1 19 ? -6.504 5.934 7.996 1 97.69 19 VAL B O 1
ATOM 685 N N . ASN B 1 20 ? -7.844 7.582 7.34 1 98.31 20 ASN B N 1
ATOM 686 C CA . ASN B 1 20 ? -8.695 6.656 6.598 1 98.31 20 ASN B CA 1
ATOM 687 C C . ASN B 1 20 ? -7.918 5.961 5.48 1 98.31 20 ASN B C 1
ATOM 689 O O . ASN B 1 20 ? -8.07 4.758 5.266 1 98.31 20 ASN B O 1
ATOM 693 N N . ALA B 1 21 ? -7.148 6.738 4.766 1 98.44 21 ALA B N 1
ATOM 694 C CA . ALA B 1 21 ? -6.328 6.18 3.695 1 98.44 21 ALA B CA 1
ATOM 695 C C . ALA B 1 21 ? -5.348 5.145 4.238 1 98.44 21 ALA B C 1
ATOM 697 O O . ALA B 1 21 ? -5.137 4.098 3.621 1 98.44 21 ALA B O 1
ATOM 698 N N . LYS B 1 22 ? -4.809 5.445 5.379 1 98.44 22 LYS B N 1
ATOM 699 C CA . LYS B 1 22 ? -3.92 4.512 6.059 1 98.44 22 LYS B CA 1
ATOM 700 C C . LYS B 1 22 ? -4.637 3.197 6.367 1 98.44 22 LYS B C 1
ATOM 702 O O . LYS B 1 22 ? -4.105 2.117 6.098 1 98.44 22 LYS B O 1
ATOM 707 N N . MET B 1 23 ? -5.812 3.311 6.891 1 98.19 23 MET B N 1
ATOM 708 C CA . MET B 1 23 ? -6.578 2.121 7.254 1 98.19 23 MET B CA 1
ATOM 709 C C . MET B 1 23 ? -6.902 1.287 6.02 1 98.19 23 MET B C 1
ATOM 711 O O . MET B 1 23 ? -6.855 0.056 6.066 1 98.19 23 MET B O 1
ATOM 715 N N . ASN B 1 24 ? -7.227 1.968 4.957 1 98.44 24 ASN B N 1
ATOM 716 C CA . ASN B 1 24 ? -7.531 1.269 3.713 1 98.44 24 ASN B CA 1
ATOM 717 C C . ASN B 1 24 ? -6.32 0.506 3.186 1 98.44 24 ASN B C 1
ATOM 719 O O . ASN B 1 24 ? -6.445 -0.635 2.738 1 98.44 24 ASN B O 1
ATOM 723 N N . LEU B 1 25 ? -5.223 1.126 3.232 1 98.69 25 LEU B N 1
ATOM 724 C CA . LEU B 1 25 ? -4.004 0.468 2.773 1 98.69 25 LEU B CA 1
ATOM 725 C C . LEU B 1 25 ? -3.643 -0.702 3.682 1 98.69 25 LEU B C 1
ATOM 727 O O . LEU B 1 25 ? -3.25 -1.769 3.203 1 98.69 25 LEU B O 1
ATOM 731 N N . HIS B 1 26 ? -3.74 -0.415 4.93 1 98.38 26 HIS B N 1
ATOM 732 C CA . HIS B 1 26 ? -3.496 -1.46 5.918 1 98.38 26 HIS B CA 1
ATOM 733 C C . HIS B 1 26 ? -4.402 -2.664 5.68 1 98.38 26 HIS B C 1
ATOM 735 O O . HIS B 1 26 ? -3.924 -3.797 5.582 1 98.38 26 HIS B O 1
ATOM 741 N N . ASP B 1 27 ? -5.688 -2.432 5.57 1 98.06 27 ASP B N 1
ATOM 742 C CA . ASP B 1 27 ? -6.652 -3.504 5.344 1 98.06 27 ASP B CA 1
ATOM 743 C C . ASP B 1 27 ? -6.332 -4.266 4.059 1 98.06 27 ASP B C 1
ATOM 745 O O . ASP B 1 27 ? -6.387 -5.496 4.031 1 98.06 27 ASP B O 1
ATOM 749 N N . LEU B 1 28 ? -6.105 -3.564 3.039 1 98.38 28 LEU B N 1
ATOM 750 C CA . LEU B 1 28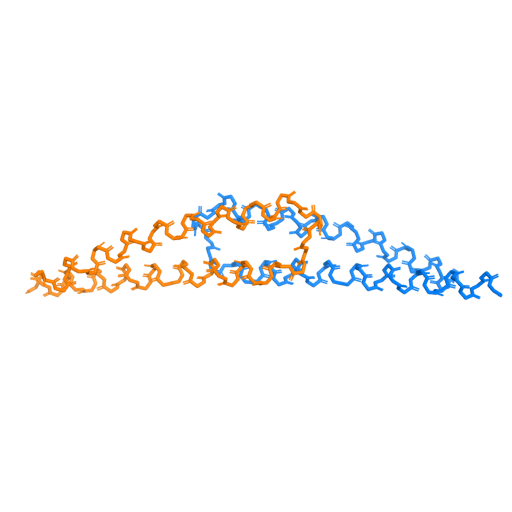 ? -5.762 -4.195 1.77 1 98.38 28 LEU B CA 1
ATOM 751 C C . LEU B 1 28 ? -4.551 -5.105 1.924 1 98.38 28 LEU B C 1
ATOM 753 O O . LEU B 1 28 ? -4.551 -6.238 1.436 1 98.38 28 LEU B O 1
ATOM 757 N N . SER B 1 29 ? -3.523 -4.602 2.6 1 98.12 29 SER B N 1
ATOM 758 C CA . SER B 1 29 ? -2.295 -5.375 2.736 1 98.12 29 SER B CA 1
ATOM 759 C C . SER B 1 29 ? -2.541 -6.676 3.494 1 98.12 29 SER B C 1
ATOM 761 O O . SER B 1 29 ? -1.895 -7.688 3.225 1 98.12 29 SER B O 1
ATOM 763 N N . GLU B 1 30 ? -3.477 -6.719 4.461 1 96.88 30 GLU B N 1
ATOM 764 C CA . GLU B 1 30 ? -3.826 -7.91 5.23 1 96.88 30 GLU B CA 1
ATOM 765 C C . GLU B 1 30 ? -4.574 -8.922 4.367 1 96.88 30 GLU B C 1
ATOM 767 O O . GLU B 1 30 ? -4.484 -10.133 4.598 1 96.88 30 GLU B O 1
ATOM 772 N N . ASP B 1 31 ? -5.219 -8.414 3.391 1 96.44 31 ASP B N 1
ATOM 773 C CA . ASP B 1 31 ? -6.121 -9.242 2.588 1 96.44 31 ASP B CA 1
ATOM 774 C C . ASP B 1 31 ? -5.391 -9.859 1.399 1 96.44 31 ASP B C 1
ATOM 776 O O . ASP B 1 31 ? -5.93 -10.734 0.721 1 96.44 31 ASP B O 1
ATOM 780 N N . LEU B 1 32 ? -4.23 -9.445 1.176 1 97.38 32 LEU B N 1
ATOM 781 C CA . LEU B 1 32 ? -3.504 -10.047 0.062 1 97.38 32 LEU B CA 1
ATOM 782 C C . LEU B 1 32 ? -3.346 -11.547 0.26 1 97.38 32 LEU B C 1
ATOM 784 O O . LEU B 1 32 ? -3.186 -12.016 1.389 1 97.38 32 LEU B O 1
ATOM 788 N N . PRO B 1 33 ? -3.605 -12.172 -0.981 1 97.06 33 PRO B N 1
ATOM 789 C CA . PRO B 1 33 ? -3.551 -11.742 -2.381 1 97.06 33 PRO B CA 1
ATOM 790 C C . PRO B 1 33 ? -4.906 -11.273 -2.908 1 97.06 33 PRO B C 1
ATOM 792 O O . PRO B 1 33 ? -5 -10.812 -4.047 1 97.06 33 PRO B O 1
ATOM 795 N N . THR B 1 34 ? -5.871 -11.445 -2.064 1 96.44 34 THR B N 1
ATOM 796 C CA . THR B 1 34 ? -7.172 -10.945 -2.506 1 96.44 34 THR B CA 1
ATOM 797 C C . THR B 1 34 ? -7.09 -9.469 -2.861 1 96.44 34 THR B C 1
ATOM 799 O O . THR B 1 34 ? -6.465 -8.688 -2.145 1 96.44 34 THR B O 1
ATOM 802 N N . ASN B 1 35 ? -7.617 -9.055 -4.086 1 96.38 35 ASN B N 1
ATOM 803 C CA . ASN B 1 35 ? -7.73 -7.672 -4.547 1 96.38 35 ASN B CA 1
ATOM 804 C C . ASN B 1 35 ? -6.359 -7.062 -4.828 1 96.38 35 ASN B C 1
ATOM 806 O O . ASN B 1 35 ? -6.164 -5.855 -4.66 1 96.38 35 ASN B O 1
ATOM 810 N N . TRP B 1 36 ? -5.414 -7.855 -5.219 1 98.06 36 TRP B N 1
ATOM 811 C CA . TRP B 1 36 ? -4.074 -7.344 -5.492 1 98.06 36 TRP B CA 1
ATOM 812 C C . TRP B 1 36 ? -4.105 -6.305 -6.605 1 98.06 36 TRP B C 1
ATOM 814 O O . TRP B 1 36 ? -3.27 -5.398 -6.645 1 98.06 36 TRP B O 1
ATOM 824 N N . GLN B 1 37 ? -5.027 -6.352 -7.426 1 98.31 37 GLN B N 1
ATOM 825 C CA . GLN B 1 37 ? -5.129 -5.445 -8.562 1 98.31 37 GLN B CA 1
ATOM 826 C C . GLN B 1 37 ? -5.449 -4.023 -8.109 1 98.31 37 GLN B C 1
ATOM 828 O O . GLN B 1 37 ? -5.25 -3.064 -8.859 1 98.31 37 GLN B O 1
ATOM 833 N N . SER B 1 38 ? -5.906 -3.922 -6.855 1 98.44 38 SER B N 1
ATOM 834 C CA . SER B 1 38 ? -6.301 -2.615 -6.336 1 98.44 38 SER B CA 1
ATOM 835 C C . SER B 1 38 ? -5.137 -1.932 -5.625 1 98.44 38 SER B C 1
ATOM 837 O O . SER B 1 38 ? -5.262 -0.793 -5.168 1 98.44 38 SER B O 1
ATOM 839 N N . ILE B 1 39 ? -3.992 -2.576 -5.555 1 98.81 39 ILE B N 1
ATOM 840 C CA . ILE B 1 39 ? -2.861 -2.109 -4.762 1 98.81 39 ILE B CA 1
ATOM 841 C C . ILE B 1 39 ? -2.471 -0.699 -5.199 1 98.81 39 ILE B C 1
ATOM 843 O O . ILE B 1 39 ? -2.387 0.213 -4.371 1 98.81 39 ILE B O 1
ATOM 847 N N . LEU B 1 40 ? -2.334 -0.507 -6.496 1 98.75 40 LEU B N 1
ATOM 848 C CA . LEU B 1 40 ? -1.804 0.76 -6.988 1 98.75 40 LEU B CA 1
ATOM 849 C C . LEU B 1 40 ? -2.809 1.888 -6.777 1 98.75 40 LEU B C 1
ATOM 851 O O . LEU B 1 40 ? -2.426 3.008 -6.434 1 98.75 40 LEU B O 1
ATOM 855 N N . GLU B 1 41 ? -4.012 1.578 -6.91 1 98.75 41 GLU B N 1
ATOM 856 C CA . GLU B 1 41 ? -5.055 2.582 -6.715 1 98.75 41 GLU B CA 1
ATOM 857 C C . GLU B 1 41 ? -5.109 3.043 -5.262 1 98.75 41 GLU B C 1
ATOM 859 O O . GLU B 1 41 ? -5.074 4.242 -4.98 1 98.75 41 GLU B O 1
ATOM 864 N N . VAL B 1 42 ? -5.129 2.088 -4.32 1 98.75 42 VAL B N 1
ATOM 865 C CA . VAL B 1 42 ? -5.223 2.398 -2.896 1 98.75 42 VAL B CA 1
ATOM 866 C C . VAL B 1 42 ? -3.943 3.092 -2.434 1 98.75 42 VAL B C 1
ATOM 868 O O . VAL B 1 42 ? -3.994 4.055 -1.666 1 98.75 42 VAL B O 1
ATOM 871 N N . ALA B 1 43 ? -2.844 2.664 -2.941 1 98.88 43 ALA B N 1
ATOM 872 C CA . ALA B 1 43 ? -1.554 3.246 -2.58 1 98.88 43 ALA B CA 1
ATOM 873 C C . ALA B 1 43 ? -1.437 4.68 -3.088 1 98.88 43 ALA B C 1
ATOM 875 O O . ALA B 1 43 ? -0.947 5.559 -2.375 1 98.88 43 ALA B O 1
ATOM 876 N N . GLN B 1 44 ? -1.83 4.91 -4.301 1 98.75 44 GLN B N 1
ATOM 877 C CA . GLN B 1 44 ? -1.782 6.254 -4.863 1 98.75 44 GLN B CA 1
ATOM 878 C C . GLN B 1 44 ? -2.652 7.219 -4.062 1 98.75 44 GLN B C 1
ATOM 880 O O . GLN B 1 44 ? -2.246 8.352 -3.789 1 98.75 44 GLN B O 1
ATOM 885 N N . GLU B 1 45 ? -3.863 6.738 -3.74 1 98.69 45 GLU B N 1
ATOM 886 C CA . GLU B 1 45 ? -4.734 7.562 -2.908 1 98.69 45 GLU B CA 1
ATOM 887 C C . GLU B 1 45 ? -4.078 7.883 -1.568 1 98.69 45 GLU B C 1
ATOM 889 O O . GLU B 1 45 ? -4.113 9.031 -1.113 1 98.69 45 GLU B O 1
ATOM 894 N N . 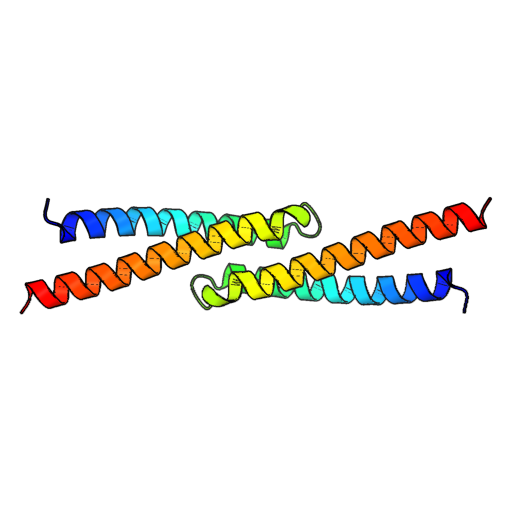THR B 1 46 ? -3.457 6.895 -0.979 1 98.88 46 THR B N 1
ATOM 895 C CA . THR B 1 46 ? -2.795 7.07 0.309 1 98.88 46 THR B CA 1
ATOM 896 C C . THR B 1 46 ? -1.621 8.039 0.184 1 98.88 46 THR B C 1
ATOM 898 O O . THR B 1 46 ? -1.505 8.984 0.965 1 98.88 46 THR B O 1
ATOM 901 N N . TYR B 1 47 ? -0.855 7.898 -0.839 1 98.88 47 TYR B N 1
ATOM 902 C CA . TYR B 1 47 ? 0.28 8.781 -1.09 1 98.88 47 TYR B CA 1
ATOM 903 C C . TYR B 1 47 ? -0.177 10.219 -1.262 1 98.88 47 TYR B C 1
ATOM 905 O O . TYR B 1 47 ? 0.359 11.133 -0.623 1 98.88 47 TYR B O 1
ATOM 913 N N . ASN B 1 48 ? -1.156 10.391 -2.09 1 98.75 48 ASN B N 1
ATOM 914 C CA . ASN B 1 48 ? -1.657 11.734 -2.365 1 98.75 48 ASN B CA 1
ATOM 915 C C . ASN B 1 48 ? -2.158 12.422 -1.096 1 98.75 48 ASN B C 1
ATOM 917 O O . ASN B 1 48 ? -1.931 13.617 -0.898 1 98.75 48 ASN B O 1
ATOM 921 N N . THR B 1 49 ? -2.834 11.609 -0.289 1 98.44 49 THR B N 1
ATOM 922 C CA . THR B 1 49 ? -3.408 12.172 0.928 1 98.44 49 THR B CA 1
ATOM 923 C C . THR B 1 49 ? -2.312 12.625 1.888 1 98.44 49 THR B C 1
ATOM 925 O O . THR B 1 49 ? -2.373 13.727 2.434 1 98.44 49 THR B O 1
ATOM 928 N N . PHE B 1 50 ? -1.294 11.859 1.995 1 98.69 50 PHE B N 1
ATOM 929 C CA . PHE B 1 50 ? -0.204 12.219 2.895 1 98.69 50 PHE B CA 1
ATOM 930 C C . PHE B 1 50 ? 0.62 13.367 2.318 1 98.69 50 PHE B C 1
ATOM 932 O O . PHE B 1 50 ? 1.062 14.25 3.053 1 98.69 50 PHE B O 1
ATOM 939 N N . LYS B 1 51 ? 0.788 13.375 1.029 1 98.62 51 LYS B N 1
ATOM 940 C CA . LYS B 1 51 ? 1.518 14.469 0.391 1 98.62 51 LYS B CA 1
ATOM 941 C C . LYS B 1 51 ? 0.784 15.789 0.566 1 98.62 51 LYS B C 1
ATOM 943 O O . LYS B 1 51 ? 1.394 16.797 0.924 1 98.62 51 LYS B O 1
ATOM 948 N N . THR B 1 52 ? -0.481 15.758 0.312 1 98.62 52 THR B N 1
ATOM 949 C CA . THR B 1 52 ? -1.282 16.969 0.446 1 98.62 52 THR B CA 1
ATOM 950 C C . THR B 1 52 ? -1.265 17.469 1.887 1 98.62 52 THR B C 1
ATOM 952 O O . THR B 1 52 ? -1.167 18.672 2.127 1 98.62 52 THR B O 1
ATOM 955 N N . LEU B 1 53 ? -1.368 16.516 2.855 1 98.5 53 LEU B N 1
ATOM 956 C CA . LEU B 1 53 ? -1.309 16.859 4.27 1 98.5 53 LEU B CA 1
ATOM 957 C C . LEU B 1 53 ? 0.03 17.5 4.613 1 98.5 53 LEU B C 1
ATOM 959 O O . LEU B 1 53 ? 0.071 18.562 5.258 1 98.5 53 LEU B O 1
ATOM 963 N N . GLU B 1 54 ? 1.072 16.938 4.172 1 97.81 54 GLU B N 1
ATOM 964 C CA . GLU B 1 54 ? 2.406 17.453 4.445 1 97.81 54 GLU B CA 1
ATOM 965 C C . GLU B 1 54 ? 2.59 18.844 3.824 1 97.81 54 GLU B C 1
ATOM 967 O O . GLU B 1 54 ? 3.146 19.734 4.457 1 97.81 54 GLU B O 1
ATOM 972 N N . ASP B 1 55 ? 2.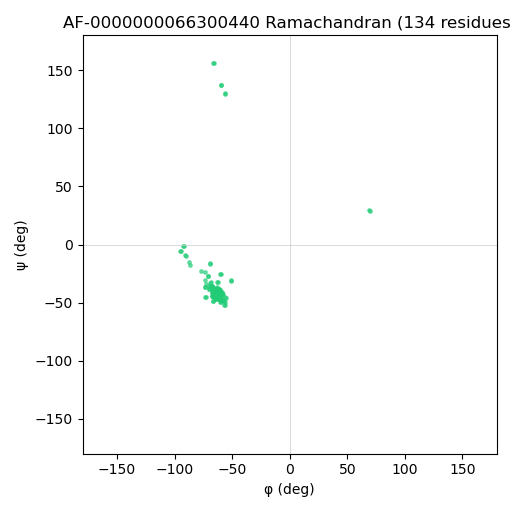133 18.984 2.592 1 98.31 55 ASP B N 1
ATOM 973 C CA . ASP B 1 55 ? 2.225 20.281 1.909 1 98.31 55 ASP B CA 1
ATOM 974 C C . ASP B 1 55 ? 1.458 21.359 2.668 1 98.31 55 ASP B C 1
ATOM 976 O O . ASP B 1 55 ? 1.929 22.484 2.789 1 98.31 55 ASP B O 1
ATOM 980 N N . ALA B 1 56 ? 0.327 20.969 3.129 1 98.31 56 ALA B N 1
ATOM 981 C CA . ALA B 1 56 ? -0.491 21.906 3.883 1 98.31 56 ALA B CA 1
ATOM 982 C C . ALA B 1 56 ? 0.189 22.297 5.191 1 98.31 56 ALA B C 1
ATOM 984 O O . ALA B 1 56 ? 0.161 23.469 5.59 1 98.31 56 ALA B O 1
ATOM 985 N N . ARG B 1 57 ? 0.802 21.359 5.848 1 98 57 ARG B N 1
ATOM 986 C CA . ARG B 1 57 ? 1.513 21.625 7.094 1 98 57 ARG B CA 1
ATOM 987 C C . ARG B 1 57 ? 2.695 22.547 6.859 1 98 57 ARG B C 1
ATOM 989 O O . ARG B 1 57 ? 2.953 23.453 7.664 1 98 57 ARG B O 1
ATOM 996 N N . LYS B 1 58 ? 3.377 22.359 5.781 1 97.56 58 LYS B N 1
ATOM 997 C CA . LYS B 1 58 ? 4.492 23.234 5.426 1 97.56 58 LYS B CA 1
ATOM 998 C C . LYS B 1 58 ? 4.012 24.656 5.152 1 97.56 58 LYS B C 1
ATOM 1000 O O . LYS B 1 58 ? 4.633 25.625 5.598 1 97.56 58 LYS B O 1
ATOM 1005 N N . LYS B 1 59 ? 2.961 24.719 4.43 1 97.5 59 LYS B N 1
ATOM 1006 C CA . LYS B 1 59 ? 2.383 26.016 4.121 1 97.5 59 LYS B CA 1
ATOM 1007 C C . LYS B 1 59 ? 1.966 26.75 5.395 1 97.5 59 LYS B C 1
ATOM 1009 O O . LYS B 1 59 ? 2.186 27.953 5.523 1 97.5 59 LYS B O 1
ATOM 1014 N N . LEU B 1 60 ? 1.322 26.094 6.367 1 97.25 60 LEU B N 1
ATOM 1015 C CA . LEU B 1 60 ? 0.906 26.672 7.633 1 97.25 60 LEU B CA 1
ATOM 1016 C C . LEU B 1 60 ? 2.107 27.219 8.406 1 97.25 60 LEU B C 1
ATOM 1018 O O . LEU B 1 60 ? 2.059 28.328 8.938 1 97.25 60 LEU B O 1
ATOM 1022 N N . LYS B 1 61 ? 3.156 26.391 8.391 1 96.25 61 LYS B N 1
ATOM 1023 C CA . LYS B 1 61 ? 4.371 26.828 9.078 1 96.25 61 LYS B CA 1
ATOM 1024 C C . LYS B 1 61 ? 4.934 28.094 8.469 1 96.25 61 LYS B C 1
ATOM 1026 O O . LYS B 1 61 ? 5.367 29 9.188 1 96.25 61 LYS B O 1
ATOM 1031 N N . GLU B 1 62 ? 4.883 28.188 7.172 1 95.44 62 GLU B N 1
ATOM 1032 C CA . GLU B 1 62 ? 5.375 29.359 6.457 1 95.44 62 GLU B CA 1
ATOM 1033 C C . GLU B 1 62 ? 4.52 30.578 6.758 1 95.44 62 GLU B C 1
ATOM 1035 O O . GLU B 1 62 ? 5.047 31.688 6.953 1 95.44 62 GLU B O 1
ATOM 1040 N N . LEU B 1 63 ? 3.225 30.453 6.828 1 93.56 63 LEU B N 1
ATOM 1041 C CA . LEU B 1 63 ? 2.311 31.547 7.098 1 93.56 63 LEU B CA 1
ATOM 1042 C C . LEU B 1 63 ? 2.469 32.062 8.531 1 93.56 63 LEU B C 1
ATOM 1044 O O . LEU B 1 63 ? 2.443 33.25 8.781 1 93.56 63 LEU B O 1
ATOM 1048 N N . GLU B 1 64 ? 2.617 31.141 9.477 1 94.06 64 GLU B N 1
ATOM 1049 C CA . GLU B 1 64 ? 2.76 31.516 10.883 1 94.06 64 GLU B CA 1
ATOM 1050 C C . GLU B 1 64 ? 4.09 32.219 11.141 1 94.06 64 GLU B C 1
ATOM 1052 O O . GLU B 1 64 ? 4.176 33.094 11.977 1 94.06 64 GLU B O 1
ATOM 1057 N N . ALA B 1 65 ? 5.051 31.781 10.367 1 92.31 65 ALA B N 1
ATOM 1058 C CA . ALA B 1 65 ? 6.359 32.406 10.484 1 92.31 65 ALA B CA 1
ATOM 1059 C C . ALA B 1 65 ? 6.332 33.844 9.93 1 92.31 65 ALA B C 1
ATOM 1061 O O . ALA B 1 65 ? 6.98 34.719 10.469 1 92.31 65 ALA B O 1
ATOM 1062 N N . GLY B 1 66 ? 5.598 33.938 8.883 1 86.81 66 GLY B N 1
ATOM 1063 C CA . GLY B 1 66 ? 5.477 35.281 8.312 1 86.81 66 GLY B CA 1
ATOM 1064 C C . GLY B 1 66 ? 4.609 36.188 9.133 1 86.81 66 GLY B C 1
ATOM 1065 O O . GLY B 1 66 ? 4.875 37.406 9.211 1 86.81 66 GLY B O 1
ATOM 1066 N N . ALA B 1 67 ? 3.59 35.75 9.852 1 81.5 67 ALA B N 1
ATOM 1067 C CA . ALA B 1 67 ? 2.68 36.562 10.664 1 81.5 67 ALA B CA 1
ATOM 1068 C C . ALA B 1 67 ? 3.342 36.969 11.969 1 81.5 67 ALA B C 1
ATOM 1070 O O . ALA B 1 67 ? 2.949 38 12.562 1 81.5 67 ALA B O 1
ATOM 1071 N N . ALA B 1 68 ? 4.289 36.219 12.336 1 80.88 68 ALA B N 1
ATOM 1072 C CA . ALA B 1 68 ? 4.988 36.562 13.578 1 80.88 68 ALA B CA 1
ATOM 1073 C C . ALA B 1 68 ? 6.117 37.562 13.32 1 80.88 68 ALA B C 1
ATOM 1075 O O . ALA B 1 68 ? 6.617 38.188 14.258 1 80.88 68 ALA B O 1
ATOM 1076 N N . ALA B 1 69 ? 6.477 37.656 12.141 1 74.19 69 ALA B N 1
ATOM 1077 C CA . ALA B 1 69 ? 7.539 38.594 11.828 1 74.19 69 ALA B CA 1
ATOM 1078 C C . ALA B 1 69 ? 6.969 40 11.586 1 74.19 69 ALA B C 1
ATOM 1080 O O . ALA B 1 69 ? 5.805 40.156 11.203 1 74.19 69 ALA B O 1
#